Protein AF-A0A1G0CK16-F1 (afdb_monomer)

Secondary structure (DSSP, 8-state):
-HHHHHHHHHHHHHHS-S----HHHHTT---TTTTHHHHHHHHHTT-TTS---HHHHHHHHHHHHHHHHHHHHHHHHHHSPPPHHHHHHHHHHHHHHHHHHHGGGGGGG-

Foldseek 3Di:
DVLVVLVVVLVCLQPDDPPPADPCVVVVHDDPCPCLSVLLNCVVVVPPPDDDDVLSVLVSVLSVVLSVLVVVVVVVCVVDPDDPVVVVVSVVVNVVSCCVNCVVVVVVVD

Nearest PDB structures (foldseek):
  7upq-assembly4_J  TM=3.577E-01  e=6.349E+00  synthetic construct

Radius of gyration: 16.56 Å; Cα contacts (8 Å, |Δi|>4): 48; chains: 1; bounding box: 39×30×43 Å

Mean predicted aligned error: 8.81 Å

Structure (mmCIF, N/CA/C/O backbone):
data_AF-A0A1G0CK16-F1
#
_entry.id   AF-A0A1G0CK16-F1
#
loop_
_atom_site.group_PDB
_atom_site.id
_atom_site.type_symbol
_atom_site.label_atom_id
_atom_site.label_alt_id
_atom_site.label_comp_id
_atom_site.label_asym_id
_atom_site.label_entity_id
_atom_site.label_seq_id
_atom_site.pdbx_PDB_ins_code
_atom_site.Cartn_x
_atom_site.Cartn_y
_atom_site.Cartn_z
_atom_site.occupancy
_atom_site.B_iso_or_equiv
_atom_site.auth_seq_id
_atom_site.auth_comp_id
_atom_site.auth_asym_id
_atom_site.auth_atom_id
_atom_site.pdbx_PDB_model_num
ATOM 1 N N . MET A 1 1 ? 2.407 -5.237 16.636 1.00 52.97 1 MET A N 1
ATOM 2 C CA . MET A 1 1 ? 3.295 -6.261 16.031 1.00 52.97 1 MET A CA 1
ATOM 3 C C . MET A 1 1 ? 3.241 -6.252 14.503 1.00 52.97 1 MET A C 1
ATOM 5 O O . MET A 1 1 ? 4.282 -6.044 13.900 1.00 52.97 1 MET A O 1
ATOM 9 N N . LEU A 1 2 ? 2.065 -6.367 13.870 1.00 62.06 2 LEU A N 1
ATOM 10 C CA . LEU A 1 2 ? 1.927 -6.371 12.398 1.00 62.06 2 LEU A CA 1
ATOM 11 C C . LEU A 1 2 ? 2.479 -5.104 11.705 1.00 62.06 2 LEU A C 1
ATOM 13 O O . LEU A 1 2 ? 3.102 -5.196 10.657 1.00 62.06 2 LEU A O 1
ATOM 17 N N . PHE A 1 3 ? 2.326 -3.935 12.334 1.00 62.25 3 PHE A N 1
ATOM 18 C CA . PHE A 1 3 ? 2.858 -2.656 11.844 1.00 62.25 3 PHE A CA 1
ATOM 19 C C . PHE A 1 3 ? 4.398 -2.602 11.792 1.00 62.25 3 PHE A C 1
ATOM 21 O O . PHE A 1 3 ? 4.968 -2.105 10.827 1.00 62.25 3 PHE A O 1
ATOM 28 N N . ILE A 1 4 ? 5.075 -3.169 12.797 1.00 67.69 4 ILE A N 1
ATOM 29 C CA . ILE A 1 4 ? 6.545 -3.199 12.874 1.00 67.69 4 ILE A CA 1
ATOM 30 C C . ILE A 1 4 ? 7.110 -4.135 11.801 1.00 67.69 4 ILE A C 1
ATOM 32 O O . ILE A 1 4 ? 8.075 -3.785 11.131 1.00 67.69 4 ILE A O 1
ATOM 36 N N . ALA A 1 5 ? 6.471 -5.289 11.587 1.00 68.38 5 ALA A N 1
ATOM 37 C CA . ALA A 1 5 ? 6.83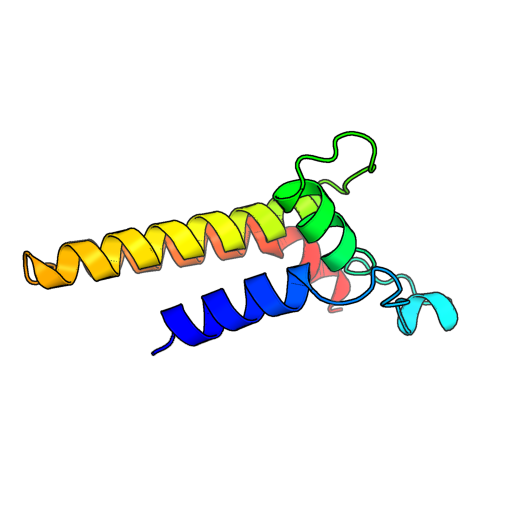8 -6.201 10.506 1.00 68.38 5 ALA A CA 1
ATOM 38 C C . ALA A 1 5 ? 6.676 -5.542 9.124 1.00 68.38 5 ALA A C 1
ATOM 40 O O . ALA A 1 5 ? 7.514 -5.726 8.248 1.00 68.38 5 ALA A O 1
ATOM 41 N N . PHE A 1 6 ? 5.631 -4.727 8.948 1.00 69.00 6 PHE A N 1
ATOM 42 C CA . PHE A 1 6 ? 5.374 -4.012 7.698 1.00 69.00 6 PHE A CA 1
ATOM 43 C C . PHE A 1 6 ? 6.384 -2.885 7.440 1.00 69.00 6 PHE A C 1
ATOM 45 O O . PHE 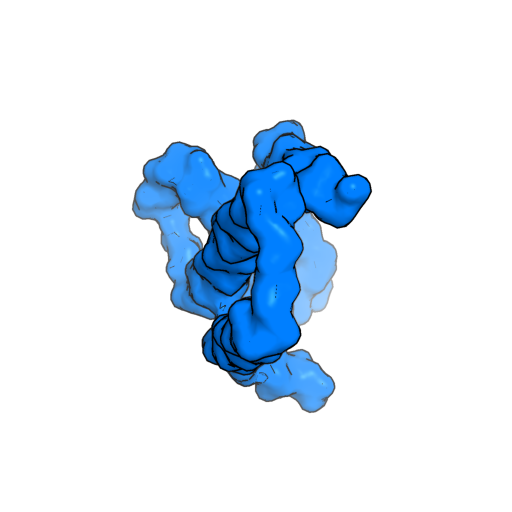A 1 6 ? 6.890 -2.759 6.329 1.00 69.00 6 PHE A O 1
ATOM 52 N N . LEU A 1 7 ? 6.737 -2.106 8.468 1.00 71.06 7 LEU A N 1
ATOM 53 C CA . LEU A 1 7 ? 7.828 -1.127 8.393 1.00 71.06 7 LEU A CA 1
ATOM 54 C C . LEU A 1 7 ? 9.165 -1.800 8.083 1.00 71.06 7 LEU A C 1
ATOM 56 O O . LEU A 1 7 ? 9.898 -1.329 7.219 1.00 71.06 7 LEU A O 1
ATOM 60 N N . GLY A 1 8 ? 9.453 -2.926 8.740 1.00 75.44 8 GLY A N 1
ATOM 61 C CA . GLY A 1 8 ? 10.631 -3.739 8.453 1.00 75.44 8 GLY A CA 1
ATOM 62 C C . GLY A 1 8 ? 10.673 -4.193 6.995 1.00 75.44 8 GLY A C 1
ATOM 63 O O . GLY A 1 8 ? 11.720 -4.094 6.367 1.00 75.44 8 GLY A O 1
ATOM 64 N N . LEU A 1 9 ? 9.533 -4.602 6.430 1.00 73.19 9 LEU A N 1
ATOM 65 C CA . LEU A 1 9 ? 9.424 -4.992 5.025 1.00 73.19 9 LEU A CA 1
ATOM 66 C C . LEU A 1 9 ? 9.669 -3.817 4.069 1.00 73.19 9 LEU A C 1
ATOM 68 O O . LEU A 1 9 ? 10.398 -3.993 3.102 1.00 73.19 9 LEU A O 1
ATOM 72 N N . ILE A 1 10 ? 9.115 -2.629 4.340 1.00 72.12 10 ILE A N 1
ATOM 73 C CA . ILE A 1 10 ? 9.335 -1.427 3.513 1.00 72.12 10 ILE A CA 1
ATOM 74 C C . ILE A 1 10 ? 10.804 -0.993 3.564 1.00 72.12 10 ILE A C 1
ATOM 76 O O . ILE A 1 10 ? 11.401 -0.728 2.524 1.00 72.12 10 ILE A O 1
ATOM 80 N N . ILE A 1 11 ? 11.402 -0.957 4.759 1.00 74.00 11 ILE A N 1
ATOM 81 C CA . ILE A 1 11 ? 12.817 -0.604 4.941 1.00 74.00 11 ILE A CA 1
ATOM 82 C C . ILE A 1 11 ? 13.704 -1.631 4.236 1.00 74.00 11 ILE A C 1
ATOM 84 O O . ILE A 1 11 ? 14.614 -1.259 3.503 1.00 74.00 11 ILE A O 1
ATOM 88 N N . TRP A 1 12 ? 13.411 -2.921 4.397 1.00 73.00 12 TRP A N 1
ATOM 89 C CA . TRP A 1 12 ? 14.126 -3.987 3.702 1.00 73.00 12 TRP A CA 1
ATOM 90 C C . TRP A 1 12 ? 14.014 -3.835 2.179 1.00 73.00 12 TRP A C 1
ATOM 92 O O . TRP A 1 12 ? 15.025 -3.883 1.485 1.00 73.00 12 TRP A O 1
ATOM 102 N N . LEU A 1 13 ? 12.816 -3.537 1.667 1.00 70.00 13 LEU A N 1
ATOM 103 C CA . LEU A 1 13 ? 12.561 -3.255 0.251 1.00 70.00 13 LEU A CA 1
ATOM 104 C C . LEU A 1 13 ? 13.261 -2.008 -0.272 1.00 70.00 13 LEU A C 1
ATOM 106 O O . LEU A 1 13 ? 13.479 -1.938 -1.477 1.00 70.00 13 LEU A O 1
ATOM 110 N N . TYR A 1 14 ? 13.582 -1.041 0.582 1.00 68.56 14 TYR A N 1
ATOM 111 C CA . TYR A 1 14 ? 14.343 0.156 0.226 1.00 68.56 14 TYR A CA 1
ATOM 112 C C . TYR A 1 14 ? 15.860 -0.093 0.256 1.00 68.56 14 TYR A C 1
ATOM 114 O O . TYR A 1 14 ? 16.598 0.471 -0.545 1.00 68.56 14 TYR A O 1
ATOM 122 N N . VAL A 1 15 ? 16.329 -0.972 1.148 1.00 71.56 15 VAL A N 1
ATOM 123 C CA . VAL A 1 15 ? 17.758 -1.259 1.368 1.00 71.56 15 VAL A CA 1
ATOM 124 C C . VAL A 1 15 ? 18.311 -2.337 0.430 1.00 71.56 15 VAL A C 1
ATOM 126 O O . VAL A 1 15 ? 19.511 -2.351 0.167 1.00 71.56 15 VAL A O 1
ATOM 129 N N . THR A 1 16 ? 17.480 -3.235 -0.104 1.00 65.62 16 THR A N 1
ATOM 130 C CA . THR A 1 16 ? 17.940 -4.266 -1.053 1.00 65.62 16 THR A CA 1
ATOM 131 C C . THR A 1 16 ? 18.605 -3.668 -2.317 1.00 65.62 16 THR A C 1
ATOM 133 O O . THR A 1 16 ? 18.422 -2.501 -2.648 1.00 65.62 16 THR A O 1
ATOM 136 N N . PRO A 1 17 ? 19.458 -4.391 -3.042 1.00 57.75 17 PRO A N 1
ATOM 137 C CA . PRO A 1 17 ? 19.917 -3.935 -4.356 1.00 57.75 17 PRO A CA 1
ATOM 138 C C . PRO A 1 17 ? 18.784 -4.021 -5.397 1.00 57.75 17 PRO A C 1
ATOM 140 O O . PRO A 1 17 ? 17.843 -4.800 -5.239 1.00 57.75 17 PRO A O 1
ATOM 143 N N . GLU A 1 18 ? 18.856 -3.196 -6.448 1.00 58.59 18 GLU A N 1
ATOM 144 C CA . GLU A 1 18 ? 17.845 -3.091 -7.521 1.00 58.59 18 GLU A CA 1
ATOM 145 C C . GLU A 1 18 ? 17.747 -4.370 -8.383 1.00 58.59 18 GLU A C 1
ATOM 147 O O . GLU A 1 18 ? 16.743 -4.608 -9.055 1.00 58.59 18 GLU A O 1
ATOM 152 N N . ASP A 1 19 ? 18.756 -5.238 -8.282 1.00 54.19 19 ASP A N 1
ATOM 153 C CA . ASP A 1 19 ? 18.987 -6.413 -9.125 1.00 54.19 19 ASP A CA 1
ATOM 154 C C . ASP A 1 19 ? 18.207 -7.659 -8.686 1.00 54.19 19 ASP A C 1
ATOM 156 O O . ASP A 1 19 ? 18.708 -8.784 -8.747 1.00 54.19 19 ASP A O 1
ATOM 160 N N . VAL A 1 20 ? 16.962 -7.500 -8.231 1.00 60.00 20 VAL A N 1
ATOM 161 C CA . VAL A 1 20 ? 16.084 -8.665 -8.057 1.00 60.00 20 VAL A CA 1
ATOM 162 C C . VAL A 1 20 ? 15.565 -9.056 -9.440 1.00 60.00 20 VAL A C 1
ATOM 164 O O . VAL A 1 20 ? 14.472 -8.651 -9.849 1.00 60.00 20 VAL A O 1
ATOM 167 N N . SER A 1 21 ? 16.383 -9.789 -10.202 1.00 57.91 21 SER A N 1
ATOM 168 C CA . SER A 1 21 ? 15.986 -10.295 -11.513 1.00 57.91 21 SER A CA 1
ATOM 169 C C . SER A 1 21 ? 14.795 -11.239 -11.351 1.00 57.91 21 SER A C 1
ATOM 171 O O . SER A 1 21 ? 14.701 -12.068 -10.441 1.00 57.91 21 SER A O 1
ATOM 173 N N . CYS A 1 22 ? 13.800 -11.057 -12.209 1.00 65.31 22 CYS A N 1
ATOM 174 C CA . CYS A 1 22 ? 12.608 -11.876 -12.165 1.00 65.31 22 CYS A CA 1
ATOM 175 C C . CYS A 1 22 ? 12.950 -13.249 -12.755 1.00 65.31 22 CYS A C 1
ATOM 177 O O . CYS A 1 22 ? 13.073 -13.383 -13.970 1.00 65.31 22 CYS A O 1
ATOM 179 N N . VAL A 1 23 ? 13.061 -14.274 -11.906 1.00 68.19 23 VAL A N 1
ATOM 180 C CA . VAL A 1 23 ? 13.418 -15.654 -12.307 1.00 68.19 23 VAL A CA 1
ATOM 181 C C . VAL A 1 23 ? 12.512 -16.192 -13.429 1.00 68.19 23 VAL A C 1
ATOM 183 O O . VAL A 1 23 ? 12.929 -16.996 -14.257 1.00 68.19 23 VAL A O 1
ATOM 186 N N . TYR A 1 24 ? 11.261 -15.727 -13.493 1.00 64.75 24 TYR A N 1
ATOM 187 C CA . TYR A 1 24 ? 10.315 -16.086 -14.553 1.00 64.75 24 TYR A CA 1
ATOM 188 C C . TYR A 1 24 ? 10.640 -15.432 -15.905 1.00 64.75 24 TYR A C 1
ATOM 190 O O . TYR A 1 24 ? 10.479 -16.081 -16.936 1.00 64.75 24 TYR A O 1
ATOM 198 N N . ALA A 1 25 ? 11.153 -14.197 -15.908 1.00 63.06 25 ALA A N 1
ATOM 199 C CA . ALA A 1 25 ? 11.590 -13.519 -17.129 1.00 63.06 25 ALA A CA 1
ATOM 200 C C . ALA A 1 25 ? 12.830 -14.194 -17.730 1.00 63.06 25 ALA A C 1
ATOM 202 O O . ALA A 1 25 ? 12.912 -14.352 -18.945 1.00 63.06 25 ALA A O 1
ATOM 203 N N . GLU A 1 26 ? 13.747 -14.680 -16.887 1.00 64.62 26 GLU A N 1
ATOM 204 C CA . GLU A 1 26 ? 14.911 -15.464 -17.330 1.00 64.62 26 GLU A CA 1
ATOM 205 C C . GLU A 1 26 ? 14.508 -16.795 -17.985 1.00 64.62 26 GLU A C 1
ATOM 207 O O . GLU A 1 26 ? 15.214 -17.305 -18.851 1.00 64.62 26 GLU A O 1
ATOM 212 N N . LYS A 1 27 ? 13.338 -17.338 -17.623 1.00 68.69 27 LYS A N 1
ATOM 213 C CA . LYS A 1 27 ? 12.752 -18.541 -18.234 1.00 68.69 27 LYS A CA 1
ATOM 214 C C . LYS A 1 27 ? 11.819 -18.248 -19.417 1.00 68.69 27 LYS A C 1
ATOM 216 O O . LYS A 1 27 ? 11.169 -19.168 -19.906 1.00 68.69 27 LYS A O 1
ATOM 221 N N . GLY A 1 28 ? 11.728 -16.994 -19.870 1.00 63.47 28 GLY A N 1
ATOM 222 C CA . GLY A 1 28 ? 10.869 -16.588 -20.990 1.00 63.47 28 GLY A CA 1
ATOM 223 C C . GLY A 1 28 ? 9.366 -16.617 -20.688 1.00 63.47 28 GLY A C 1
ATOM 224 O O . GLY A 1 28 ? 8.556 -16.558 -21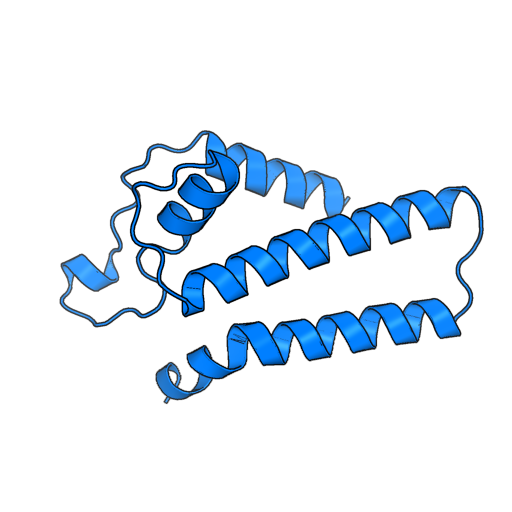.610 1.00 63.47 28 GLY A O 1
ATOM 225 N N . LEU A 1 29 ? 8.975 -16.714 -19.414 1.00 67.56 29 LEU A N 1
ATOM 226 C CA . LEU A 1 29 ? 7.575 -16.714 -18.994 1.00 67.56 29 LEU A CA 1
ATOM 227 C C . LEU A 1 29 ? 7.083 -15.273 -18.818 1.00 67.56 29 LEU A C 1
ATOM 229 O O . LEU A 1 29 ? 7.720 -14.457 -18.146 1.00 67.56 29 LEU A O 1
ATOM 233 N N . THR A 1 30 ? 5.914 -14.964 -19.381 1.00 63.94 30 THR A N 1
ATOM 234 C CA . THR A 1 30 ? 5.241 -13.678 -19.176 1.00 63.94 30 THR A CA 1
ATOM 235 C C . THR A 1 30 ? 4.738 -13.596 -17.740 1.00 63.94 30 THR A C 1
ATOM 237 O O . THR A 1 30 ? 3.725 -14.199 -17.394 1.00 63.94 30 THR A O 1
ATOM 240 N N . CYS A 1 31 ? 5.449 -12.862 -16.887 1.00 66.56 31 CYS A N 1
ATOM 241 C CA . CYS A 1 31 ? 5.055 -12.671 -15.499 1.00 66.56 31 CYS A CA 1
ATOM 242 C C . CYS A 1 31 ? 4.534 -11.235 -15.300 1.00 66.56 31 CYS A C 1
ATOM 244 O O . CYS A 1 31 ? 5.320 -10.284 -15.363 1.00 66.56 31 CYS A O 1
ATOM 246 N N . PRO A 1 32 ? 3.221 -11.052 -15.049 1.00 65.31 32 PRO A N 1
ATOM 247 C CA . PRO A 1 32 ? 2.606 -9.728 -14.921 1.00 65.31 32 PRO A CA 1
ATOM 248 C C . PRO A 1 32 ? 3.106 -8.955 -13.690 1.0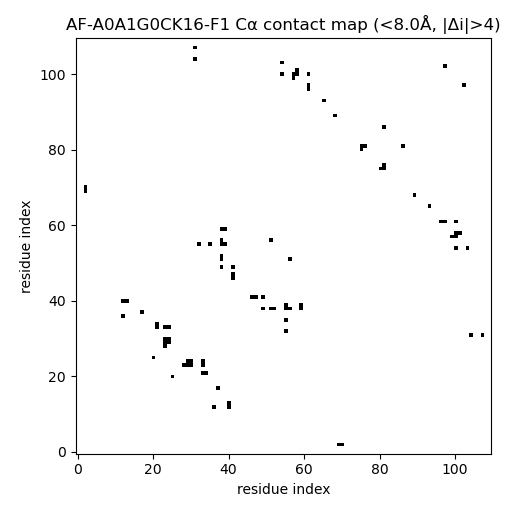0 65.31 32 PRO A C 1
ATOM 250 O O . PRO A 1 32 ? 2.967 -7.734 -13.623 1.00 65.31 32 PRO A O 1
ATOM 253 N N . THR A 1 33 ? 3.719 -9.643 -12.721 1.00 69.19 33 THR A N 1
ATOM 254 C CA . THR A 1 33 ? 4.268 -9.054 -11.492 1.00 69.19 33 THR A CA 1
ATOM 255 C C . THR A 1 33 ? 5.776 -8.787 -11.554 1.00 69.19 33 THR A C 1
ATOM 257 O O . THR A 1 33 ? 6.314 -8.201 -10.610 1.00 69.19 33 THR A O 1
ATOM 260 N N . CYS A 1 34 ? 6.477 -9.145 -12.643 1.00 70.50 34 CYS A N 1
ATOM 261 C CA . CYS A 1 34 ? 7.883 -8.756 -12.799 1.00 70.50 34 CYS A CA 1
ATOM 262 C C . CYS A 1 34 ? 8.009 -7.228 -12.772 1.00 70.50 34 CYS A C 1
ATOM 264 O O . CYS A 1 34 ? 7.287 -6.526 -13.474 1.00 70.50 34 CYS A O 1
ATOM 266 N N . GLY A 1 35 ? 8.952 -6.711 -11.984 1.00 71.31 35 GLY A N 1
ATOM 267 C CA . GLY A 1 35 ? 9.182 -5.270 -11.859 1.00 71.31 35 GLY A CA 1
ATOM 268 C C . GLY A 1 35 ? 8.298 -4.561 -10.829 1.00 71.31 35 GLY A C 1
ATOM 269 O O . GLY A 1 35 ? 8.489 -3.367 -10.619 1.00 71.31 35 GLY A O 1
ATOM 270 N N . LEU A 1 36 ? 7.409 -5.268 -10.116 1.00 74.38 36 LEU A N 1
ATOM 271 C CA . LEU A 1 36 ? 6.603 -4.676 -9.040 1.00 74.38 36 LEU A CA 1
ATOM 272 C C . LEU A 1 36 ? 7.474 -4.053 -7.934 1.00 74.38 36 LEU A C 1
ATOM 274 O O . LEU A 1 36 ? 7.171 -2.972 -7.441 1.00 74.38 36 LEU A O 1
ATOM 278 N N . THR A 1 37 ? 8.581 -4.703 -7.569 1.00 74.06 37 THR A N 1
ATOM 279 C CA . THR A 1 37 ? 9.560 -4.188 -6.596 1.00 74.06 37 THR A CA 1
ATOM 280 C C . THR A 1 37 ? 10.270 -2.929 -7.093 1.00 74.06 37 THR A C 1
ATOM 282 O O . THR A 1 37 ? 10.465 -1.990 -6.322 1.00 74.06 37 THR A O 1
ATOM 285 N N . ARG A 1 38 ? 10.585 -2.867 -8.393 1.00 73.88 38 ARG A N 1
ATOM 286 C CA . ARG A 1 38 ? 11.156 -1.680 -9.044 1.00 73.88 38 ARG A CA 1
ATOM 287 C C . ARG A 1 38 ? 10.160 -0.520 -9.067 1.00 73.88 38 ARG A C 1
ATOM 289 O O . ARG A 1 38 ? 10.522 0.597 -8.716 1.00 73.88 38 ARG A O 1
ATOM 296 N N . ALA A 1 39 ? 8.898 -0.792 -9.398 1.00 76.75 39 ALA A N 1
ATOM 297 C CA . ALA A 1 39 ? 7.818 0.192 -9.344 1.00 76.75 39 ALA A CA 1
ATOM 298 C C . ALA A 1 39 ? 7.587 0.719 -7.916 1.00 76.75 39 ALA A C 1
ATOM 300 O O . ALA A 1 39 ? 7.437 1.922 -7.721 1.00 76.75 39 ALA A O 1
ATOM 301 N N . PHE A 1 40 ? 7.620 -0.161 -6.909 1.00 77.94 40 PHE A N 1
ATOM 302 C CA . PHE A 1 40 ? 7.549 0.224 -5.495 1.00 77.94 40 PHE A CA 1
ATOM 303 C C . PHE A 1 40 ? 8.656 1.198 -5.107 1.00 77.94 40 PHE A C 1
ATOM 305 O O . PHE A 1 40 ? 8.384 2.206 -4.459 1.00 77.94 40 PHE A O 1
ATOM 312 N N . ARG A 1 41 ? 9.896 0.912 -5.515 1.00 76.06 41 ARG A N 1
ATOM 313 C CA . ARG A 1 41 ? 11.035 1.796 -5.262 1.00 76.06 41 ARG A CA 1
ATOM 314 C C . ARG A 1 41 ? 10.885 3.134 -5.945 1.00 76.06 41 ARG A C 1
ATOM 316 O O . ARG A 1 41 ? 10.989 4.128 -5.248 1.00 76.06 41 ARG A O 1
ATOM 323 N N . ALA A 1 42 ? 10.578 3.149 -7.240 1.00 79.94 42 ALA A N 1
ATOM 324 C CA . ALA A 1 42 ? 10.389 4.385 -7.992 1.00 79.94 42 ALA A CA 1
ATOM 325 C C . ALA A 1 42 ? 9.328 5.291 -7.342 1.00 79.94 42 ALA A C 1
ATOM 327 O O . ALA A 1 42 ? 9.526 6.496 -7.220 1.00 79.94 42 ALA A O 1
ATOM 328 N N . ILE A 1 43 ? 8.235 4.705 -6.838 1.00 82.00 43 ILE A N 1
ATOM 329 C CA . ILE A 1 43 ? 7.193 5.450 -6.115 1.00 82.00 43 ILE A CA 1
ATOM 330 C C . ILE A 1 43 ? 7.703 5.970 -4.765 1.00 82.00 43 ILE A C 1
ATOM 332 O O . ILE A 1 43 ? 7.418 7.110 -4.409 1.00 82.00 43 ILE A O 1
ATOM 336 N N . LEU A 1 44 ? 8.468 5.170 -4.016 1.00 77.44 44 LEU A N 1
ATOM 337 C CA . LEU A 1 44 ? 9.038 5.584 -2.727 1.00 77.44 44 LEU A CA 1
ATOM 338 C C . LEU A 1 44 ? 10.156 6.631 -2.869 1.00 77.44 44 LEU A C 1
ATOM 340 O O . LEU A 1 44 ? 10.282 7.499 -2.009 1.00 77.44 44 LEU A O 1
ATOM 344 N N . SER A 1 45 ? 10.959 6.560 -3.932 1.00 78.62 45 SER A N 1
ATOM 345 C CA . SER A 1 45 ? 12.055 7.489 -4.232 1.00 78.62 45 SER A CA 1
ATOM 346 C C . SER A 1 45 ? 11.614 8.710 -5.040 1.00 78.62 45 SER A C 1
ATOM 348 O O . SER A 1 45 ? 12.449 9.559 -5.338 1.00 78.62 45 SER A O 1
ATOM 350 N N . PHE A 1 46 ? 10.323 8.811 -5.384 1.00 76.19 46 PHE A N 1
ATOM 351 C CA . PHE A 1 46 ? 9.773 9.844 -6.268 1.00 76.19 46 PHE A CA 1
ATOM 352 C C . PHE A 1 46 ? 10.496 9.933 -7.626 1.00 76.19 46 PHE A C 1
ATOM 354 O O . PHE A 1 46 ? 10.602 11.008 -8.219 1.00 76.19 46 PHE A O 1
ATOM 361 N N . ASP A 1 47 ? 10.985 8.801 -8.134 1.00 77.62 47 ASP A N 1
ATOM 362 C CA . ASP A 1 47 ? 11.644 8.736 -9.433 1.00 77.62 47 ASP A CA 1
ATOM 363 C C . ASP A 1 47 ? 10.599 8.648 -10.555 1.00 77.62 47 ASP A C 1
ATOM 365 O O . ASP A 1 47 ? 9.949 7.622 -10.765 1.00 77.62 47 ASP A O 1
ATOM 369 N N . SER A 1 48 ? 10.426 9.757 -11.272 1.00 72.06 48 SER A N 1
ATOM 370 C CA . SER A 1 48 ? 9.481 9.887 -12.387 1.00 72.06 48 SER A CA 1
ATOM 371 C C . SER A 1 48 ? 10.034 9.387 -13.724 1.00 72.06 48 SER A C 1
ATOM 373 O O . SER A 1 48 ? 9.302 9.366 -14.715 1.00 72.06 48 SER A O 1
ATOM 375 N N . THR A 1 49 ? 11.304 8.976 -13.777 1.00 73.38 49 THR A N 1
ATOM 376 C CA . THR A 1 49 ? 11.953 8.511 -15.014 1.00 73.38 49 THR A CA 1
ATOM 377 C C . THR A 1 49 ? 11.629 7.054 -15.346 1.00 73.38 49 THR A C 1
ATOM 379 O O . THR A 1 49 ? 11.784 6.621 -16.490 1.00 73.38 49 THR A O 1
ATOM 382 N N . VAL A 1 50 ? 11.137 6.292 -14.367 1.00 74.56 50 VAL A N 1
ATOM 383 C CA . VAL A 1 50 ? 10.784 4.882 -14.532 1.00 74.56 50 VAL A CA 1
ATOM 384 C C . VAL A 1 50 ? 9.366 4.760 -15.086 1.00 74.56 50 VAL A C 1
ATOM 386 O O . VAL A 1 50 ? 8.403 5.244 -14.496 1.00 74.56 50 VAL A O 1
ATOM 389 N N . ALA A 1 51 ? 9.215 4.057 -16.209 1.00 73.69 51 ALA A N 1
ATOM 390 C CA . ALA A 1 51 ? 7.902 3.702 -16.733 1.00 73.69 51 ALA A CA 1
ATOM 391 C C . ALA A 1 51 ? 7.236 2.663 -15.814 1.00 73.69 51 ALA A C 1
ATOM 393 O O . ALA A 1 51 ? 7.659 1.507 -15.751 1.00 73.69 51 ALA A O 1
ATOM 394 N N . ILE A 1 52 ? 6.194 3.079 -15.093 1.00 76.44 52 ILE A N 1
ATOM 395 C CA . ILE A 1 52 ? 5.450 2.219 -14.169 1.00 76.44 52 ILE A CA 1
ATOM 396 C C . ILE A 1 52 ? 4.208 1.676 -14.871 1.00 76.44 52 ILE A C 1
ATOM 398 O O . ILE A 1 52 ? 3.393 2.433 -15.398 1.00 76.44 52 ILE A O 1
ATOM 402 N N . ASN A 1 53 ? 4.035 0.354 -14.847 1.00 79.56 53 ASN A N 1
ATOM 403 C CA . ASN A 1 53 ? 2.817 -0.276 -15.344 1.00 79.56 53 ASN A CA 1
ATOM 404 C C . ASN A 1 53 ? 1.618 0.145 -14.463 1.00 79.56 53 ASN A C 1
ATOM 406 O O . ASN A 1 53 ? 1.723 0.066 -13.233 1.00 79.56 53 ASN A O 1
ATOM 410 N N . PRO A 1 54 ? 0.468 0.551 -15.039 1.00 81.06 54 PRO A N 1
ATOM 411 C CA . PRO A 1 54 ? -0.726 0.908 -14.269 1.00 81.06 54 PRO A CA 1
ATOM 412 C C . PRO A 1 54 ? -1.169 -0.176 -13.272 1.00 81.06 54 PRO A C 1
ATOM 414 O O . PRO A 1 54 ? -1.643 0.165 -12.188 1.00 81.06 54 PRO A O 1
ATOM 417 N N . LEU A 1 55 ? -0.957 -1.462 -13.575 1.00 81.50 55 LEU A N 1
ATOM 418 C CA . LEU A 1 55 ? -1.225 -2.564 -12.645 1.00 81.50 55 LEU A CA 1
ATOM 419 C C . LEU A 1 55 ? -0.349 -2.475 -11.387 1.00 81.50 55 LEU A C 1
ATOM 421 O O . LEU A 1 55 ? -0.835 -2.578 -10.261 1.00 81.50 55 LEU A O 1
ATOM 425 N N . 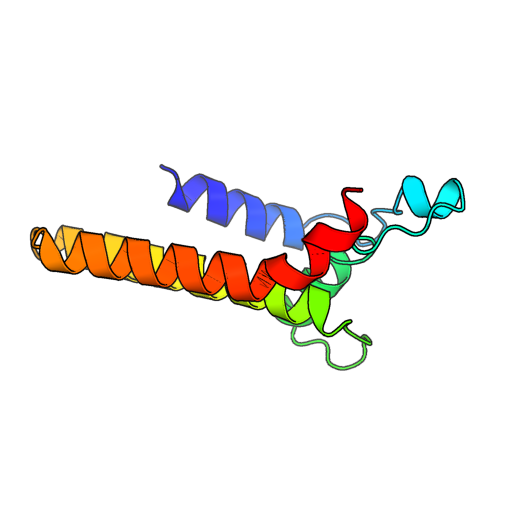HIS A 1 56 ? 0.957 -2.260 -11.570 1.00 82.25 56 HIS A N 1
ATOM 426 C CA . HIS A 1 56 ? 1.907 -2.141 -10.461 1.00 82.25 56 HIS A CA 1
ATOM 427 C C . HIS A 1 56 ? 1.585 -0.925 -9.604 1.00 82.25 56 HIS A C 1
ATOM 429 O O . HIS A 1 56 ? 1.628 -1.012 -8.381 1.00 82.25 56 HIS A O 1
ATOM 435 N N . LEU A 1 57 ? 1.183 0.175 -10.242 1.00 83.06 57 LEU A N 1
ATOM 436 C CA . LEU A 1 57 ? 0.751 1.387 -9.562 1.00 83.06 57 LEU A CA 1
ATOM 437 C C . LEU A 1 57 ? -0.451 1.111 -8.646 1.00 83.06 57 LEU A C 1
ATOM 439 O O . LEU A 1 57 ? -0.394 1.449 -7.466 1.00 83.06 57 LEU A O 1
ATOM 443 N N . LYS A 1 58 ? -1.494 0.418 -9.125 1.00 85.81 58 LYS A N 1
ATOM 444 C CA . LYS A 1 58 ? -2.656 0.043 -8.293 1.00 85.81 58 LYS A CA 1
ATOM 445 C C . LYS A 1 58 ? -2.264 -0.786 -7.071 1.00 85.81 58 LYS A C 1
ATOM 447 O O . LYS A 1 58 ? -2.736 -0.509 -5.969 1.00 85.81 58 LYS A O 1
ATOM 452 N N . ILE A 1 59 ? -1.382 -1.770 -7.250 1.00 85.19 59 ILE A N 1
ATOM 453 C CA . ILE A 1 59 ? -0.908 -2.641 -6.165 1.00 85.19 59 ILE A CA 1
ATOM 454 C C . ILE A 1 59 ? -0.087 -1.844 -5.139 1.00 85.19 59 ILE A C 1
ATOM 456 O O . ILE A 1 59 ? -0.279 -2.010 -3.933 1.00 85.19 59 ILE A O 1
ATOM 460 N N . VAL A 1 60 ? 0.792 -0.946 -5.593 1.00 85.38 60 VAL A N 1
ATOM 461 C CA . VAL A 1 60 ? 1.577 -0.081 -4.697 1.00 85.38 60 VAL A CA 1
AT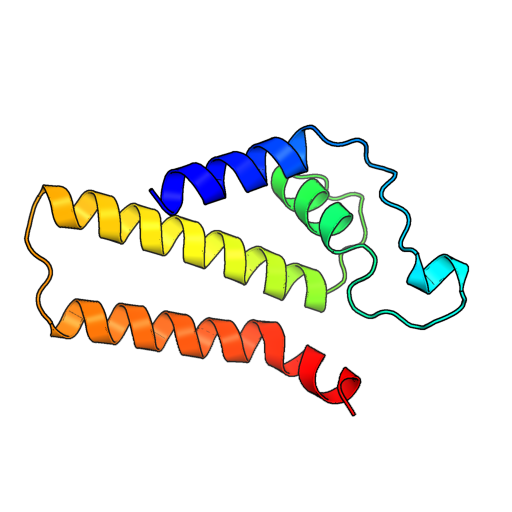OM 462 C C . VAL A 1 60 ? 0.655 0.851 -3.910 1.00 85.38 60 VAL A C 1
ATOM 464 O O . VAL A 1 60 ? 0.775 0.948 -2.688 1.00 85.38 60 VAL A O 1
ATOM 467 N N . PHE A 1 61 ? -0.317 1.480 -4.576 1.00 85.12 61 PHE A N 1
ATOM 468 C CA . PHE A 1 61 ? -1.309 2.332 -3.920 1.00 85.12 61 PHE A CA 1
ATOM 469 C C . PHE A 1 61 ? -2.153 1.565 -2.905 1.00 85.12 61 PHE A C 1
ATOM 471 O O . PHE A 1 61 ? -2.361 2.067 -1.803 1.00 85.12 61 PHE A O 1
ATOM 478 N N . PHE A 1 62 ? -2.591 0.345 -3.224 1.00 88.94 62 PHE A N 1
ATOM 479 C CA . PHE A 1 62 ? -3.294 -0.519 -2.275 1.00 88.94 62 PHE A CA 1
ATOM 480 C C . PHE A 1 62 ? -2.488 -0.709 -0.987 1.00 88.94 62 PHE A C 1
ATOM 482 O O . PHE A 1 62 ? -3.020 -0.531 0.110 1.00 88.94 62 PHE A O 1
ATOM 489 N N . VAL A 1 63 ? -1.198 -1.024 -1.114 1.00 85.06 63 VAL A N 1
ATOM 490 C CA . VAL A 1 63 ? -0.309 -1.232 0.034 1.00 85.06 63 VAL A CA 1
ATOM 491 C C . VAL A 1 63 ? -0.101 0.054 0.831 1.00 85.06 63 VAL A C 1
ATOM 493 O O . VAL A 1 63 ? -0.171 0.013 2.060 1.00 85.06 63 VAL A O 1
ATOM 496 N N . LEU A 1 64 ? 0.115 1.190 0.165 1.00 85.12 64 LEU A N 1
ATOM 497 C CA . LEU A 1 64 ? 0.270 2.484 0.833 1.00 85.12 64 LEU A CA 1
ATOM 498 C C . LEU A 1 64 ? -1.007 2.884 1.580 1.00 85.12 64 LEU A C 1
ATOM 500 O O . LEU A 1 64 ? -0.942 3.242 2.755 1.00 85.12 64 LEU A O 1
ATOM 504 N N . ILE A 1 65 ? -2.175 2.767 0.943 1.00 87.50 65 ILE A N 1
ATOM 505 C CA . ILE A 1 65 ? -3.465 3.078 1.571 1.00 87.50 65 ILE A CA 1
ATOM 506 C C . ILE A 1 65 ? -3.701 2.160 2.772 1.00 87.50 65 ILE A C 1
ATOM 508 O O . ILE A 1 65 ? -4.018 2.657 3.849 1.00 87.50 65 ILE A O 1
ATOM 512 N N . GLN A 1 66 ? -3.468 0.850 2.638 1.00 85.81 66 GLN A N 1
ATOM 513 C CA . GLN A 1 66 ? -3.563 -0.094 3.757 1.00 85.81 66 GLN A CA 1
ATOM 514 C C . GLN A 1 66 ? -2.620 0.258 4.906 1.00 85.81 66 GLN A C 1
ATOM 516 O O . GLN A 1 66 ? -2.991 0.151 6.076 1.00 85.81 66 GLN A O 1
ATOM 521 N N . PHE A 1 67 ? -1.400 0.688 4.587 1.00 84.00 67 PHE A N 1
ATOM 522 C CA . PHE A 1 67 ? -0.429 1.105 5.586 1.00 84.00 67 PHE A CA 1
ATOM 523 C C . PHE A 1 67 ? -0.927 2.319 6.381 1.00 84.00 67 PHE A C 1
ATOM 525 O O . PHE A 1 67 ? -0.971 2.264 7.613 1.00 84.00 67 PHE A O 1
ATOM 532 N N . PHE A 1 68 ? -1.370 3.379 5.701 1.00 86.19 68 PHE A N 1
ATOM 533 C CA . PHE A 1 68 ? -1.899 4.576 6.361 1.00 86.19 68 PHE A CA 1
ATOM 534 C C . PHE A 1 68 ? -3.210 4.310 7.101 1.00 86.19 68 PHE A C 1
ATOM 536 O O . PHE A 1 68 ? -3.377 4.775 8.226 1.00 86.19 68 PHE A O 1
ATOM 543 N N . GLN A 1 69 ? -4.113 3.518 6.527 1.00 84.94 69 GLN A N 1
ATOM 544 C CA . GLN A 1 69 ? -5.368 3.124 7.165 1.00 84.94 69 GLN A CA 1
ATOM 545 C C . GLN A 1 69 ? -5.107 2.404 8.496 1.00 84.94 69 GLN A C 1
ATOM 547 O O . GLN A 1 69 ? -5.673 2.771 9.527 1.00 84.94 69 GLN A O 1
ATOM 552 N N . ARG A 1 70 ? -4.167 1.450 8.517 1.00 85.06 70 ARG A N 1
ATOM 553 C CA . ARG A 1 70 ? -3.762 0.737 9.740 1.00 85.06 70 ARG A CA 1
ATOM 554 C C . ARG A 1 70 ? -3.035 1.632 10.735 1.00 85.06 70 ARG A C 1
ATOM 556 O O . ARG A 1 70 ? -3.239 1.465 11.938 1.00 85.06 70 ARG A O 1
ATOM 563 N N . LEU A 1 71 ? -2.210 2.571 10.266 1.00 84.31 71 LEU A N 1
ATOM 564 C CA . LEU A 1 71 ? -1.575 3.575 11.123 1.00 84.31 71 LEU A CA 1
ATOM 565 C C . LEU A 1 71 ? -2.645 4.405 11.844 1.00 84.31 71 LEU A C 1
ATOM 567 O O . LEU A 1 71 ? -2.620 4.497 13.070 1.00 84.31 71 LEU A O 1
ATOM 571 N N . ILE A 1 72 ? -3.616 4.937 11.099 1.00 85.81 72 ILE A N 1
ATOM 572 C CA . ILE A 1 72 ? -4.716 5.743 11.639 1.00 85.81 72 ILE A CA 1
ATOM 573 C C . ILE A 1 72 ? -5.546 4.918 12.623 1.00 85.81 72 ILE A C 1
ATOM 575 O O . ILE A 1 72 ? -5.779 5.373 13.740 1.00 85.81 72 ILE A O 1
ATOM 579 N N . ALA A 1 73 ? -5.938 3.694 12.261 1.00 83.69 73 ALA A N 1
ATOM 580 C CA . ALA A 1 73 ? -6.719 2.819 13.135 1.00 83.69 73 ALA A CA 1
ATOM 581 C C . ALA A 1 73 ? -5.973 2.478 14.437 1.00 83.69 73 ALA A C 1
ATOM 583 O O . ALA A 1 73 ? -6.567 2.491 15.516 1.00 83.69 73 ALA A O 1
ATOM 584 N N . THR A 1 74 ? -4.662 2.230 14.354 1.00 82.31 74 THR A N 1
ATOM 585 C CA . THR A 1 74 ? -3.819 1.933 15.522 1.00 82.31 74 THR A CA 1
ATOM 586 C C . THR A 1 74 ? -3.694 3.150 16.433 1.00 82.31 74 THR A C 1
ATOM 588 O O . THR A 1 74 ? -3.923 3.033 17.634 1.00 82.31 74 THR A O 1
ATOM 591 N N . VAL A 1 75 ? -3.386 4.325 15.874 1.00 85.38 75 VAL A N 1
ATOM 592 C CA . VAL A 1 75 ? -3.292 5.585 16.628 1.00 85.38 75 VAL A CA 1
ATOM 593 C C . VAL A 1 75 ? -4.635 5.919 17.275 1.00 85.38 75 VAL A C 1
ATOM 595 O O . VAL A 1 75 ? -4.689 6.195 18.469 1.00 85.38 75 VAL A O 1
ATOM 598 N N . TRP A 1 76 ? -5.735 5.816 16.529 1.00 84.56 76 TRP A N 1
ATOM 599 C CA . TRP A 1 76 ? -7.081 6.073 17.039 1.00 84.56 76 TRP A CA 1
ATOM 600 C C . TRP A 1 76 ? -7.455 5.136 18.189 1.00 84.56 76 TRP A C 1
ATOM 602 O O . TRP A 1 76 ? -8.022 5.582 19.187 1.00 84.56 76 TRP A O 1
ATOM 612 N N . SER A 1 77 ? -7.084 3.856 18.088 1.00 83.38 77 SER A N 1
ATOM 613 C CA . SER A 1 77 ? -7.350 2.860 19.127 1.00 83.38 77 SER A CA 1
ATOM 614 C C . SER A 1 77 ? -6.653 3.162 20.458 1.00 83.38 77 SER A C 1
ATOM 616 O O . SER A 1 77 ? -7.124 2.675 21.484 1.00 83.38 77 SER A O 1
ATOM 618 N N . PHE A 1 78 ? -5.565 3.942 20.472 1.00 84.00 78 PHE A N 1
ATOM 619 C CA . PHE A 1 78 ? -4.929 4.382 21.720 1.00 84.00 78 PHE A CA 1
ATOM 620 C C . PHE A 1 78 ? -5.736 5.466 22.440 1.00 84.00 78 PHE A C 1
ATOM 622 O O . PHE A 1 78 ? -5.734 5.507 23.668 1.00 84.00 78 PHE A O 1
ATOM 629 N N . TYR A 1 79 ? -6.437 6.327 21.699 1.00 85.81 79 TYR A N 1
ATOM 630 C CA . TYR A 1 79 ? -7.247 7.400 22.281 1.00 85.81 79 TYR A CA 1
ATOM 631 C C . TYR A 1 79 ? -8.661 6.943 22.631 1.00 85.81 79 TYR A C 1
ATOM 633 O O . TYR A 1 79 ? -9.248 7.422 23.601 1.00 85.81 79 TYR A O 1
ATOM 641 N N . LYS A 1 80 ? -9.242 6.046 21.828 1.00 87.00 80 LYS A N 1
ATOM 642 C CA . LYS A 1 80 ? -10.626 5.607 21.996 1.00 87.00 80 LYS A CA 1
ATOM 643 C C . LYS A 1 80 ? -10.835 4.209 21.438 1.00 87.00 80 LYS A C 1
ATOM 645 O O . LYS A 1 80 ? -10.411 3.905 20.326 1.00 87.00 80 LYS A O 1
ATOM 650 N N . THR A 1 81 ? -11.586 3.388 22.167 1.00 84.56 81 THR A N 1
ATOM 651 C CA . THR A 1 81 ? -12.028 2.090 21.658 1.00 84.56 81 THR A CA 1
ATOM 652 C C . THR A 1 81 ? -12.900 2.284 20.411 1.00 84.56 81 THR A C 1
ATOM 654 O O . THR A 1 81 ? -13.907 3.003 20.456 1.00 84.56 81 THR A O 1
ATOM 657 N N . PRO A 1 82 ? -12.523 1.691 19.265 1.00 82.19 82 PRO A N 1
ATOM 658 C CA . PRO A 1 82 ? -13.307 1.820 18.049 1.00 82.19 82 PRO A CA 1
ATOM 659 C C . PRO A 1 82 ? -14.650 1.102 18.216 1.00 82.19 82 PRO A C 1
ATOM 661 O O . PRO A 1 82 ? -14.725 -0.011 18.734 1.00 82.19 82 PRO A O 1
ATOM 664 N N . SER A 1 83 ? -15.735 1.734 17.763 1.00 88.62 83 SER A N 1
ATOM 665 C CA . SER A 1 83 ? -17.041 1.068 17.727 1.00 88.62 83 SER A CA 1
ATOM 666 C C . SER A 1 83 ? -17.053 -0.015 16.646 1.00 88.62 83 SER A C 1
ATOM 668 O O . SER A 1 83 ? -16.452 0.180 15.589 1.00 88.62 83 SER A O 1
ATOM 670 N N . TRP A 1 84 ? -17.839 -1.076 16.836 1.00 83.81 84 TRP A N 1
ATOM 671 C CA . TRP A 1 84 ? -17.994 -2.166 15.862 1.00 83.81 84 TRP A CA 1
ATOM 672 C C . TRP A 1 84 ? -18.286 -1.695 14.424 1.00 83.81 84 TRP A C 1
ATOM 674 O O . TRP A 1 84 ? -17.759 -2.249 13.464 1.00 83.81 84 TRP A O 1
ATOM 684 N N . ARG A 1 85 ? -19.062 -0.613 14.259 1.00 87.12 85 ARG A N 1
ATOM 685 C CA . ARG A 1 85 ? -19.372 -0.030 12.940 1.00 87.12 85 ARG A CA 1
ATOM 686 C C . ARG A 1 85 ? -18.124 0.452 12.193 1.00 87.12 85 ARG A C 1
ATOM 688 O O . ARG A 1 85 ? -18.018 0.225 10.996 1.00 87.12 85 ARG A O 1
ATOM 695 N N . TRP A 1 86 ? -17.179 1.073 12.898 1.00 84.06 86 TRP A N 1
ATOM 696 C CA . TRP A 1 86 ? -15.924 1.553 12.310 1.00 84.06 86 TRP A CA 1
ATOM 697 C C . TRP A 1 86 ? -15.037 0.396 11.856 1.00 84.06 86 TRP A C 1
ATOM 699 O O . TRP A 1 86 ? -14.463 0.466 10.776 1.00 84.06 86 TRP A O 1
ATOM 709 N N . ILE A 1 87 ? -15.002 -0.691 12.632 1.00 85.12 87 ILE A N 1
ATOM 710 C CA . ILE A 1 87 ? -14.273 -1.913 12.268 1.00 85.12 87 ILE A CA 1
ATOM 711 C C . ILE A 1 87 ? -14.863 -2.521 10.987 1.00 85.12 87 ILE A C 1
ATOM 713 O O . ILE A 1 87 ? -14.122 -2.890 10.083 1.00 85.12 87 ILE A O 1
ATOM 717 N N . MET A 1 88 ? -16.194 -2.576 10.859 1.00 88.44 88 MET A N 1
ATOM 718 C CA . MET A 1 88 ? -16.826 -3.081 9.634 1.00 88.44 88 MET A CA 1
ATOM 719 C C . MET A 1 88 ? -16.527 -2.211 8.407 1.00 88.44 88 MET A C 1
ATOM 721 O O . MET A 1 88 ? -16.282 -2.754 7.333 1.00 88.44 88 MET A O 1
ATOM 725 N N . ILE A 1 89 ? -16.527 -0.881 8.553 1.00 88.69 89 ILE A N 1
ATOM 726 C CA . ILE A 1 89 ? -16.180 0.043 7.459 1.00 88.69 89 ILE A CA 1
ATOM 727 C C . ILE A 1 89 ? -14.726 -0.166 7.026 1.00 88.69 89 ILE A C 1
ATOM 729 O O . ILE A 1 89 ? -14.459 -0.273 5.833 1.00 88.69 89 ILE A O 1
ATOM 733 N N . ASP A 1 90 ? -13.804 -0.276 7.983 1.00 86.50 90 ASP A N 1
ATOM 734 C CA . ASP A 1 90 ? -12.383 -0.529 7.729 1.00 86.50 90 ASP A CA 1
ATOM 735 C C . ASP A 1 90 ? -12.169 -1.815 6.911 1.00 86.50 90 ASP A C 1
ATOM 737 O O . ASP A 1 90 ? -11.472 -1.815 5.889 1.00 86.50 90 ASP A O 1
ATOM 741 N N . ILE A 1 91 ? -12.856 -2.894 7.298 1.00 87.62 91 ILE A N 1
ATOM 742 C CA . ILE A 1 91 ? -12.822 -4.175 6.585 1.00 87.62 91 ILE A CA 1
ATOM 743 C C . ILE A 1 91 ? -13.435 -4.039 5.185 1.00 87.62 91 ILE A C 1
ATOM 745 O O . ILE A 1 91 ? 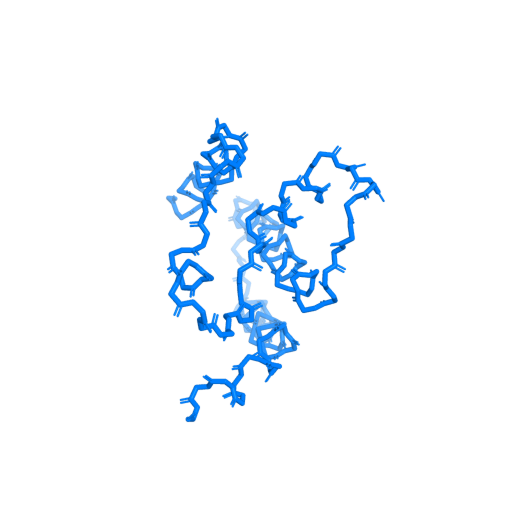-12.837 -4.496 4.212 1.00 87.62 91 ILE A O 1
ATOM 749 N N . ALA A 1 92 ? -14.597 -3.398 5.051 1.00 92.19 92 ALA A N 1
ATOM 750 C CA . ALA A 1 92 ? -15.269 -3.241 3.761 1.00 92.19 92 ALA A CA 1
ATOM 751 C C . ALA A 1 92 ? -14.419 -2.440 2.761 1.00 92.19 92 ALA A C 1
ATOM 753 O O . ALA A 1 92 ? -14.252 -2.859 1.615 1.00 92.19 92 ALA A O 1
ATOM 754 N N . VAL A 1 93 ? -13.823 -1.329 3.206 1.00 90.06 93 VAL A N 1
ATOM 755 C 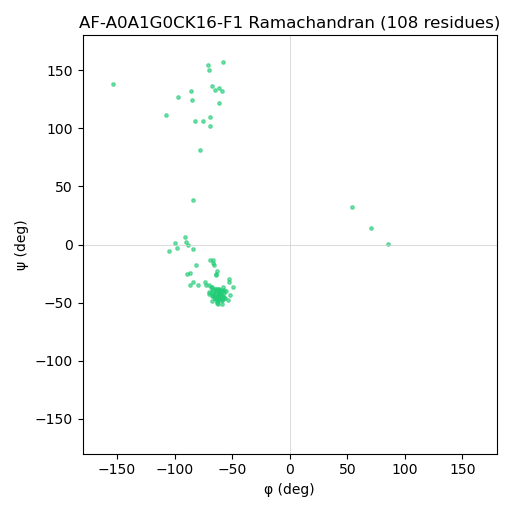CA . VAL A 1 93 ? -12.897 -0.518 2.399 1.00 90.06 93 VAL A CA 1
ATOM 756 C C . VAL A 1 93 ? -11.674 -1.341 1.997 1.00 90.06 93 VAL A C 1
ATOM 758 O O . VAL A 1 93 ? -11.278 -1.321 0.833 1.00 90.06 93 VAL A O 1
ATOM 761 N N . SER A 1 94 ? -11.126 -2.130 2.925 1.00 89.25 94 SER A N 1
ATOM 762 C CA . SER A 1 94 ? -9.990 -3.017 2.660 1.00 89.25 94 SER A CA 1
ATOM 763 C C . SER A 1 94 ? -10.284 -4.044 1.566 1.00 89.25 94 SER A C 1
ATOM 765 O O . SER A 1 94 ? -9.461 -4.246 0.673 1.00 89.25 94 SER A O 1
ATOM 767 N N . VAL A 1 95 ? -11.461 -4.674 1.614 1.00 90.75 95 VAL A N 1
ATOM 768 C CA . VAL A 1 95 ? -11.893 -5.671 0.623 1.00 90.75 95 VAL A CA 1
ATOM 769 C C . VAL A 1 95 ? -12.131 -5.024 -0.740 1.00 90.75 95 VAL A C 1
ATOM 771 O O . VAL A 1 95 ? -11.668 -5.548 -1.751 1.00 90.75 95 VAL A O 1
ATOM 774 N N . LEU A 1 96 ? -12.798 -3.868 -0.786 1.00 91.44 96 LEU A N 1
ATOM 775 C CA . LEU A 1 96 ? -13.044 -3.147 -2.038 1.00 91.44 96 LEU A CA 1
ATOM 776 C C . LEU A 1 96 ? -11.740 -2.712 -2.713 1.00 91.44 96 LEU A C 1
ATOM 778 O O . LEU A 1 96 ? -11.570 -2.918 -3.915 1.00 91.44 96 LEU A O 1
ATOM 782 N N . LEU A 1 97 ? -10.800 -2.165 -1.940 1.00 88.06 97 LEU A N 1
ATOM 783 C CA . LEU A 1 97 ? -9.476 -1.785 -2.432 1.00 88.06 97 LEU A CA 1
ATOM 784 C C . LEU A 1 97 ? -8.685 -2.995 -2.936 1.00 88.06 97 LEU A C 1
ATOM 786 O O . LEU A 1 97 ? -7.999 -2.891 -3.951 1.00 88.06 97 LEU A O 1
ATOM 790 N N . PHE A 1 98 ? -8.797 -4.140 -2.258 1.00 88.88 98 PHE A N 1
ATOM 791 C CA . PHE A 1 98 ? -8.156 -5.377 -2.697 1.00 88.88 98 PHE A CA 1
ATOM 792 C C . PHE A 1 98 ? -8.709 -5.834 -4.048 1.00 88.88 98 PHE A C 1
ATOM 794 O O . PHE A 1 98 ? -7.939 -6.071 -4.974 1.00 88.88 98 PHE A O 1
ATOM 801 N N . ILE A 1 99 ? -10.034 -5.897 -4.195 1.00 88.44 99 ILE A N 1
ATOM 802 C CA . ILE A 1 99 ? -10.657 -6.280 -5.467 1.00 88.44 99 ILE A CA 1
ATOM 803 C C . ILE A 1 99 ? -10.223 -5.309 -6.566 1.00 88.44 99 ILE A C 1
ATOM 805 O O . ILE A 1 99 ? -9.766 -5.748 -7.612 1.00 88.44 99 ILE A O 1
ATOM 809 N N . TRP A 1 100 ? -10.280 -4.000 -6.324 1.00 88.56 100 TRP A N 1
ATOM 810 C CA . TRP A 1 100 ? -9.886 -2.998 -7.316 1.00 88.56 100 TRP A CA 1
ATOM 811 C C . TRP A 1 100 ? -8.418 -3.115 -7.761 1.00 88.56 100 TRP A C 1
ATOM 813 O O . TRP A 1 100 ? -8.125 -2.958 -8.948 1.00 88.56 100 TRP A O 1
ATOM 823 N N . ALA A 1 101 ? -7.499 -3.409 -6.837 1.00 86.25 101 ALA A N 1
ATOM 824 C CA . ALA A 1 101 ? -6.074 -3.507 -7.144 1.00 86.25 101 ALA A CA 1
ATOM 825 C C . ALA A 1 101 ? -5.672 -4.844 -7.784 1.00 86.25 101 ALA A C 1
ATOM 827 O O . ALA A 1 101 ? -4.782 -4.866 -8.632 1.00 86.25 101 ALA A O 1
ATOM 828 N N . PHE A 1 102 ? -6.319 -5.945 -7.394 1.00 84.88 102 PHE A N 1
ATOM 829 C CA . PHE A 1 102 ? -5.950 -7.298 -7.821 1.00 84.88 102 PHE A CA 1
ATOM 830 C C . PHE A 1 102 ? -6.884 -7.901 -8.880 1.00 84.88 102 PHE A C 1
ATOM 832 O O . PHE A 1 102 ? -6.568 -8.966 -9.404 1.00 84.88 102 PHE A O 1
ATOM 839 N N . TYR A 1 103 ? -7.990 -7.238 -9.247 1.00 82.56 103 TYR A N 1
ATOM 840 C CA . TYR A 1 103 ? -8.934 -7.730 -10.264 1.00 82.56 103 TYR A CA 1
ATOM 841 C C . TYR A 1 103 ? -8.237 -8.112 -11.582 1.00 82.56 103 TYR A C 1
ATOM 843 O O . TYR A 1 103 ? -8.493 -9.168 -12.154 1.00 82.56 103 TYR A O 1
ATOM 851 N N . GLU A 1 104 ? -7.300 -7.276 -12.027 1.00 78.88 104 GLU A N 1
ATOM 852 C CA . GLU A 1 104 ? -6.528 -7.471 -13.260 1.00 78.88 104 GLU A CA 1
ATOM 853 C C . GLU A 1 104 ? -5.536 -8.641 -13.190 1.00 78.88 104 GLU A C 1
ATOM 855 O O . GLU A 1 104 ? -5.036 -9.076 -14.224 1.00 78.88 104 GLU A O 1
ATOM 860 N N . LEU A 1 105 ? -5.260 -9.175 -11.996 1.00 77.25 105 LEU A N 1
ATOM 861 C CA . LEU A 1 105 ? -4.343 -10.297 -11.805 1.00 77.25 105 LEU A CA 1
ATOM 862 C C . LEU A 1 105 ? -5.042 -11.664 -11.911 1.00 77.25 105 LEU A C 1
ATOM 864 O O . LEU A 1 105 ? -4.397 -12.644 -12.276 1.00 77.25 105 LEU A O 1
ATOM 868 N N . PHE A 1 106 ? -6.351 -11.742 -11.642 1.00 73.25 106 PHE A N 1
ATOM 869 C CA . PHE A 1 106 ? -7.121 -12.993 -11.721 1.00 73.25 106 PHE A CA 1
ATOM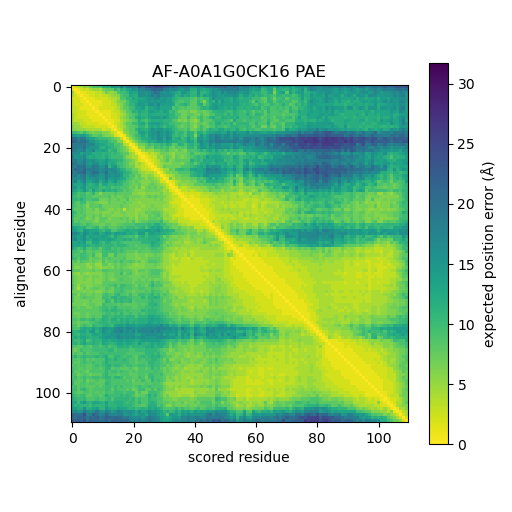 870 C C . PHE A 1 106 ? -7.087 -13.719 -13.078 1.00 73.25 106 PHE A C 1
ATOM 872 O O . PHE A 1 106 ? -6.995 -14.945 -13.055 1.00 73.25 106 PHE A O 1
ATOM 879 N N . PRO A 1 107 ? -7.123 -13.057 -14.254 1.00 67.06 107 PRO A N 1
ATOM 880 C CA . PRO A 1 107 ? -7.076 -13.775 -15.531 1.00 67.06 107 PRO A CA 1
ATOM 881 C C . PRO A 1 107 ? -5.741 -14.488 -15.807 1.00 67.06 107 PRO A C 1
ATOM 883 O O . PRO A 1 107 ? -5.697 -15.337 -16.689 1.00 67.06 107 PRO A O 1
ATOM 886 N N . PHE A 1 108 ? -4.673 -14.193 -15.057 1.00 56.41 108 PHE A N 1
ATOM 887 C CA . PHE A 1 108 ? -3.369 -14.861 -15.177 1.00 56.41 108 PHE A CA 1
ATOM 888 C C . PHE A 1 108 ? -3.220 -16.095 -14.267 1.00 56.41 108 PHE A C 1
ATOM 890 O O . PHE A 1 108 ? -2.146 -16.691 -14.222 1.00 56.41 108 PHE A O 1
ATOM 897 N N . VAL A 1 109 ? -4.266 -16.452 -13.511 1.00 52.94 109 VAL A N 1
ATOM 898 C CA . VAL A 1 109 ? -4.298 -17.608 -12.591 1.00 52.94 109 VAL A CA 1
ATOM 899 C C . VAL A 1 109 ? -5.012 -18.824 -13.220 1.00 52.94 109 VAL A C 1
ATOM 901 O O . VAL A 1 109 ? -5.111 -19.868 -12.581 1.00 52.94 109 VAL A O 1
ATOM 904 N N . ASN A 1 110 ? -5.476 -18.710 -14.472 1.00 41.50 110 ASN A N 1
ATOM 905 C CA . ASN A 1 110 ? -6.088 -19.804 -15.239 1.00 41.50 110 ASN A CA 1
ATOM 906 C C . ASN A 1 110 ? -5.082 -20.544 -16.122 1.00 41.50 110 ASN A C 1
ATOM 908 O O . ASN A 1 110 ? -4.259 -19.863 -16.772 1.00 41.50 110 ASN A O 1
#

Solvent-accessible surface area (backbone atoms only — not comparable to full-atom values): 6588 Å² total; per-residue (Å²): 111,72,66,58,56,49,51,51,49,53,52,47,66,68,68,52,75,91,81,72,71,48,73,48,58,78,69,73,42,92,55,93,65,60,58,40,70,57,42,46,44,31,64,74,70,67,46,81,86,63,90,64,54,71,63,46,51,36,44,46,48,43,52,52,51,52,50,51,51,52,50,51,53,54,57,46,48,74,80,42,82,75,54,72,68,59,55,52,49,54,50,50,53,52,52,53,45,45,49,70,36,47,56,84,54,56,78,76,76,111

Sequence (110 aa):
MLFIAFLGLIIWLYVTPEDVSCVYAEKGLTCPTCGLTRAFRAILSFDSTVAINPLHLKIVFFVLIQFFQRLIATVWSFYKTPSWRWIMIDIAVSVLLFIWAFYELFPFVN

pLDDT: mean 76.69, std 10.41, range [41.5, 92.19]